Protein AF-A0A7C2L4S7-F1 (afdb_monomer)

Foldseek 3Di:
DPPLVVLQVVLLVLLLVLLLVCQVVVLCPPHCPSSVVVLVVVLVVVLVVCCVPDDPVSCVVCPCSSNVRNPVSSNVNSNVNNVVNNVVD

pLDDT: mean 95.35, std 4.35, range [62.75, 98.56]

Secondary struc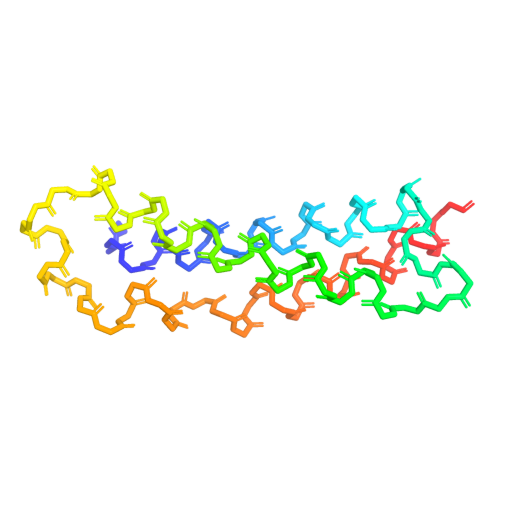ture (DSSP, 8-state):
--HHHHHHHHHHHHHHHHHHHHHHTTTTSS-THHHHHHHHHHHHHHHHHHHHHS-HHHHHHHTTHHHHTTHHHHHHHHHHHHHHHHHH-

Solvent-accessible surface area (backbone atoms only — not comparable to full-atom values): 4621 Å² total; per-residue (Å²): 132,57,73,63,56,53,47,23,52,53,28,31,52,49,10,34,53,49,9,37,49,31,37,78,68,46,29,48,60,98,45,51,64,59,34,52,52,48,53,51,48,52,53,52,50,52,40,53,51,47,65,69,72,47,54,70,68,58,47,62,73,37,52,71,46,62,71,53,51,31,47,66,44,16,55,51,29,19,53,53,28,22,53,55,46,52,75,74,108

Mean predicted aligned error: 2.83 Å

Radius of gyration: 14.12 Å; Cα contacts (8 Å, |Δi|>4): 83; chains: 1; bounding box: 31×24×37 Å

Sequence (89 aa):
MKLEDKLYWARFIGGVMMGSLTALLRLYEPTIFLGITLAIAVYILSAIILRIILPQEQRMMLGRRLYLSGATAYGAMWIISLIIVFNIL

Structure (mmCIF, N/CA/C/O backbone):
data_AF-A0A7C2L4S7-F1
#
_entry.id   AF-A0A7C2L4S7-F1
#
loop_
_atom_site.group_PDB
_atom_site.id
_atom_site.type_symbol
_atom_site.label_atom_id
_atom_site.label_alt_id
_atom_site.label_comp_id
_atom_site.label_asym_id
_atom_site.label_entity_id
_atom_site.label_seq_id
_atom_site.pdbx_PDB_ins_code
_atom_site.Cartn_x
_atom_site.Cartn_y
_atom_site.Cartn_z
_atom_site.occupancy
_atom_site.B_iso_or_equiv
_atom_site.auth_seq_id
_atom_site.auth_comp_id
_atom_site.auth_asym_id
_atom_site.auth_atom_id
_atom_site.pdbx_PDB_model_num
ATOM 1 N N . MET A 1 1 ? -9.255 15.943 12.751 1.00 62.75 1 MET A N 1
ATOM 2 C CA . MET A 1 1 ? -9.415 14.970 11.644 1.00 62.75 1 MET A CA 1
ATOM 3 C C . MET A 1 1 ? -10.115 13.731 12.158 1.00 62.75 1 MET A C 1
ATOM 5 O O . MET A 1 1 ? -9.719 13.242 13.218 1.00 62.75 1 MET A O 1
ATOM 9 N N . LYS A 1 2 ? -11.131 13.239 11.440 1.00 88.12 2 LYS A N 1
ATOM 10 C CA . LYS A 1 2 ? -11.785 11.970 11.779 1.00 88.12 2 LYS A CA 1
ATOM 11 C C . LYS A 1 2 ? -10.771 10.833 11.608 1.00 88.12 2 LYS A C 1
ATOM 13 O O . LYS A 1 2 ? -9.839 10.942 10.813 1.00 88.12 2 LYS A O 1
ATOM 18 N N . LEU A 1 3 ? -10.928 9.752 12.372 1.00 90.94 3 LEU A N 1
ATOM 19 C CA . LEU A 1 3 ? -10.023 8.596 12.312 1.00 90.94 3 LEU A CA 1
ATOM 20 C C . LEU A 1 3 ? -9.933 8.013 10.891 1.00 90.94 3 LEU A C 1
ATOM 22 O O . LEU A 1 3 ? -8.863 7.618 10.441 1.00 90.94 3 LEU A O 1
ATOM 26 N N . GLU A 1 4 ? -11.051 8.025 10.170 1.00 92.19 4 GLU A N 1
ATOM 27 C CA . GLU A 1 4 ? -11.116 7.618 8.771 1.00 92.19 4 GLU A CA 1
ATOM 28 C C . GLU A 1 4 ? -10.290 8.514 7.843 1.00 92.19 4 GLU A C 1
ATOM 30 O O . GLU A 1 4 ? -9.585 7.990 6.988 1.00 92.19 4 GLU A O 1
ATOM 35 N N . ASP A 1 5 ? -10.304 9.837 8.038 1.00 94.19 5 ASP A N 1
ATOM 36 C CA . ASP A 1 5 ? -9.486 10.755 7.234 1.00 94.19 5 ASP A CA 1
ATOM 37 C C . ASP A 1 5 ? -7.999 10.440 7.424 1.00 94.19 5 ASP A C 1
ATOM 39 O O . ASP A 1 5 ? -7.230 10.417 6.466 1.00 94.19 5 ASP A O 1
ATOM 43 N N . LYS A 1 6 ? -7.586 10.142 8.664 1.00 93.56 6 LYS A N 1
ATOM 44 C CA . LYS A 1 6 ? -6.203 9.740 8.956 1.00 93.56 6 LYS A CA 1
ATOM 45 C C . LYS A 1 6 ? -5.837 8.443 8.232 1.00 93.56 6 LYS A C 1
ATOM 47 O O . LYS A 1 6 ? -4.749 8.355 7.671 1.00 93.56 6 LYS A O 1
ATOM 52 N N . LEU A 1 7 ? -6.742 7.461 8.213 1.00 95.19 7 LEU A N 1
ATOM 53 C CA . LEU A 1 7 ? -6.551 6.204 7.485 1.00 95.19 7 LEU A CA 1
ATOM 54 C C . LEU A 1 7 ? -6.447 6.433 5.970 1.00 95.19 7 LEU A C 1
ATOM 56 O O . LEU A 1 7 ? -5.567 5.862 5.325 1.00 95.19 7 LEU A O 1
ATOM 60 N N . TYR A 1 8 ? -7.305 7.294 5.417 1.00 96.69 8 TYR A N 1
ATOM 61 C CA . TYR A 1 8 ? -7.272 7.682 4.011 1.00 96.69 8 TYR A CA 1
ATOM 62 C C . TYR A 1 8 ? -5.923 8.307 3.638 1.00 96.69 8 TYR A C 1
ATOM 64 O O . TYR A 1 8 ? -5.271 7.852 2.699 1.00 96.69 8 TYR A O 1
ATOM 72 N N . TRP A 1 9 ? -5.468 9.303 4.403 1.00 96.81 9 TRP A N 1
ATOM 73 C CA . TRP A 1 9 ? -4.198 9.985 4.147 1.00 96.81 9 TRP A CA 1
ATOM 74 C C . TRP A 1 9 ? -2.985 9.069 4.335 1.00 96.81 9 TRP A C 1
ATOM 76 O O . TRP A 1 9 ? -2.053 9.123 3.534 1.00 96.81 9 TRP A O 1
ATOM 86 N N . ALA A 1 10 ? -3.007 8.174 5.325 1.00 95.88 10 ALA A N 1
ATOM 87 C CA . ALA A 1 10 ? -1.952 7.175 5.496 1.00 95.88 10 ALA A CA 1
ATOM 88 C C . ALA A 1 10 ? -1.841 6.250 4.271 1.00 95.88 10 ALA A C 1
ATOM 90 O O . ALA A 1 10 ? -0.742 5.958 3.805 1.00 95.88 10 ALA A O 1
ATOM 91 N N . ARG A 1 11 ? -2.978 5.830 3.706 1.00 97.56 11 ARG A N 1
ATOM 92 C CA . ARG A 1 11 ? -3.030 5.008 2.489 1.00 97.56 11 ARG A CA 1
ATOM 93 C C . ARG A 1 11 ? -2.617 5.770 1.242 1.00 97.56 11 ARG A C 1
ATOM 95 O O . ARG A 1 11 ? -1.901 5.217 0.418 1.00 97.56 11 ARG A O 1
ATOM 102 N N . PHE A 1 12 ? -3.004 7.034 1.124 1.00 98.31 12 PHE A N 1
ATOM 103 C CA . PHE A 1 12 ? -2.524 7.909 0.059 1.00 98.31 12 PHE A CA 1
ATOM 104 C C . PHE A 1 12 ? -0.987 7.964 0.044 1.00 98.31 12 PHE A C 1
ATOM 106 O O . PHE A 1 12 ? -0.369 7.656 -0.974 1.00 98.31 12 PHE A O 1
ATOM 113 N N . ILE A 1 13 ? -0.372 8.269 1.193 1.00 98.12 13 ILE A N 1
ATOM 114 C CA . ILE A 1 13 ? 1.091 8.331 1.336 1.00 98.12 13 ILE A CA 1
ATOM 115 C C . ILE A 1 13 ? 1.715 6.955 1.080 1.00 98.12 13 ILE A C 1
ATOM 117 O O . ILE A 1 13 ? 2.715 6.853 0.372 1.00 98.12 13 ILE A O 1
ATOM 121 N N . GLY A 1 14 ? 1.099 5.888 1.596 1.00 98.00 14 GLY A N 1
ATOM 122 C CA . GLY A 1 14 ? 1.537 4.518 1.340 1.00 98.00 14 GLY A CA 1
ATOM 123 C C . GLY A 1 14 ? 1.560 4.169 -0.151 1.00 98.00 14 GLY A C 1
ATOM 124 O O . GLY A 1 14 ? 2.492 3.505 -0.599 1.00 98.00 14 GLY A O 1
ATOM 125 N N . GLY A 1 15 ? 0.582 4.650 -0.924 1.00 98.44 15 GLY A N 1
ATOM 126 C CA . GLY A 1 15 ? 0.539 4.480 -2.376 1.00 98.44 15 GLY A CA 1
ATOM 127 C C . GLY A 1 15 ? 1.713 5.179 -3.054 1.00 98.44 15 GLY A C 1
ATOM 128 O O . GLY A 1 15 ? 2.436 4.547 -3.821 1.00 98.44 15 GLY A O 1
ATOM 129 N N . VAL A 1 16 ? 1.969 6.442 -2.696 1.00 98.56 16 VAL A N 1
ATOM 130 C CA . VAL A 1 16 ? 3.126 7.207 -3.197 1.00 98.56 16 VAL A CA 1
ATOM 131 C C . VAL A 1 16 ? 4.434 6.465 -2.916 1.00 98.56 16 VAL A C 1
ATOM 133 O O . VAL A 1 16 ? 5.202 6.194 -3.838 1.00 98.56 16 VAL A O 1
ATOM 136 N N . MET A 1 17 ? 4.666 6.067 -1.662 1.00 98.31 17 MET A N 1
ATOM 137 C CA . MET A 1 17 ? 5.879 5.342 -1.273 1.00 98.31 17 MET A CA 1
ATOM 138 C C . MET A 1 17 ? 6.033 4.031 -2.042 1.00 98.31 17 MET A C 1
ATOM 140 O O . MET A 1 17 ? 7.109 3.754 -2.571 1.00 98.31 17 MET A O 1
ATOM 144 N N . MET A 1 18 ? 4.964 3.237 -2.139 1.00 98.25 18 MET A N 1
ATOM 145 C CA . MET A 1 18 ? 5.008 1.965 -2.854 1.00 98.25 18 MET A CA 1
ATOM 146 C C . MET A 1 18 ? 5.292 2.169 -4.346 1.00 98.25 18 MET A C 1
ATOM 148 O O . MET A 1 18 ? 6.045 1.391 -4.929 1.00 98.25 18 MET A O 1
ATOM 152 N N . GLY A 1 19 ? 4.719 3.201 -4.974 1.00 98.12 19 GLY A N 1
ATOM 153 C CA . GLY A 1 19 ? 4.917 3.472 -6.401 1.00 98.12 19 GLY A CA 1
ATOM 154 C C . GLY A 1 19 ? 6.363 3.856 -6.689 1.00 98.12 19 GLY A C 1
ATOM 155 O O . GLY A 1 19 ? 6.998 3.280 -7.571 1.00 98.12 19 GLY A O 1
ATOM 156 N N . SER A 1 20 ? 6.921 4.729 -5.851 1.00 98.12 20 SER A N 1
ATOM 157 C CA . SER A 1 20 ? 8.332 5.111 -5.911 1.00 98.12 20 SER A CA 1
ATOM 158 C C . SER A 1 20 ? 9.265 3.919 -5.691 1.00 98.12 20 SER A C 1
ATOM 160 O O . SER A 1 20 ? 10.211 3.742 -6.452 1.00 98.12 20 SER A O 1
ATOM 162 N N . LEU A 1 21 ? 8.984 3.056 -4.706 1.00 97.88 21 LEU A N 1
ATOM 163 C CA . LEU A 1 21 ? 9.767 1.835 -4.469 1.00 97.88 21 LEU A CA 1
ATOM 164 C C . LEU A 1 21 ? 9.678 0.858 -5.645 1.00 97.88 21 LEU A C 1
ATOM 166 O O . LEU A 1 21 ? 10.686 0.270 -6.026 1.00 97.88 21 LEU A O 1
ATOM 170 N N . THR A 1 22 ? 8.493 0.714 -6.242 1.00 97.88 22 THR A N 1
ATOM 171 C CA . THR A 1 22 ? 8.281 -0.129 -7.428 1.00 97.88 22 THR A CA 1
ATOM 172 C C . THR A 1 22 ? 9.165 0.334 -8.585 1.00 97.88 22 THR A C 1
ATOM 174 O O . THR A 1 22 ? 9.780 -0.502 -9.246 1.00 97.88 22 THR A O 1
ATOM 177 N N . ALA A 1 23 ? 9.273 1.649 -8.795 1.00 97.44 23 ALA A N 1
ATOM 178 C CA . ALA A 1 23 ? 10.126 2.235 -9.822 1.00 97.44 23 ALA A CA 1
ATOM 179 C C . ALA A 1 23 ? 11.624 2.067 -9.506 1.00 97.44 23 ALA A C 1
ATOM 181 O O . ALA A 1 23 ? 12.370 1.531 -10.324 1.00 97.44 23 ALA A O 1
ATOM 182 N N . LEU A 1 24 ? 12.052 2.474 -8.305 1.00 97.06 24 LEU A N 1
ATOM 183 C CA . LEU A 1 24 ? 13.455 2.457 -7.867 1.00 97.06 24 LEU A CA 1
ATOM 184 C C . LEU A 1 24 ? 14.064 1.052 -7.881 1.00 97.06 24 LEU A C 1
ATOM 186 O O . LEU A 1 24 ? 15.221 0.878 -8.252 1.00 97.06 24 LEU A O 1
ATOM 190 N N . LEU A 1 25 ? 13.278 0.050 -7.486 1.00 96.75 25 LEU A N 1
ATOM 191 C CA . LEU A 1 25 ? 13.696 -1.350 -7.453 1.00 96.75 25 LEU A CA 1
ATOM 192 C C . LEU A 1 25 ? 13.420 -2.087 -8.772 1.00 96.75 25 LEU A C 1
ATOM 194 O O . LEU A 1 25 ? 13.634 -3.294 -8.840 1.00 96.75 25 LEU A O 1
ATOM 198 N N . ARG A 1 26 ? 12.922 -1.383 -9.800 1.00 95.88 26 ARG A N 1
ATOM 199 C CA . ARG A 1 26 ? 12.567 -1.940 -11.116 1.00 95.88 26 ARG A CA 1
ATOM 200 C C . ARG A 1 26 ? 11.648 -3.164 -11.037 1.00 95.88 26 ARG A C 1
ATOM 202 O O . ARG A 1 26 ? 11.753 -4.092 -11.829 1.00 95.88 26 ARG A O 1
ATOM 209 N N . LEU A 1 27 ? 10.683 -3.152 -10.114 1.00 96.06 27 LEU A N 1
ATOM 210 C CA . LEU A 1 27 ? 9.733 -4.263 -9.908 1.00 96.06 27 LEU A CA 1
ATOM 211 C C . LEU A 1 27 ? 8.716 -4.420 -11.054 1.00 96.06 27 LEU A C 1
ATOM 213 O O . LEU A 1 27 ? 7.818 -5.261 -10.980 1.00 96.06 27 LEU A O 1
ATOM 217 N N . TYR A 1 28 ? 8.826 -3.577 -12.081 1.00 91.69 28 TYR A N 1
ATOM 218 C CA . TYR A 1 28 ? 8.084 -3.666 -13.330 1.00 91.69 28 TYR A CA 1
ATOM 219 C C . TYR A 1 28 ? 8.792 -4.521 -14.396 1.00 91.69 28 TYR A C 1
ATOM 221 O O . TYR A 1 28 ? 8.186 -4.807 -15.428 1.00 91.69 28 TYR A O 1
ATOM 229 N N . GLU A 1 29 ? 10.034 -4.955 -14.151 1.00 92.00 29 GLU A N 1
ATOM 230 C CA . GLU A 1 29 ? 10.806 -5.821 -15.045 1.00 92.00 29 GLU A CA 1
ATOM 231 C C . GLU A 1 29 ? 10.871 -7.268 -14.512 1.00 92.00 29 GLU A C 1
ATOM 233 O O . GLU A 1 29 ? 10.990 -7.483 -13.305 1.00 92.00 29 GLU A O 1
ATOM 238 N N . PRO A 1 30 ? 10.796 -8.293 -15.383 1.00 91.56 30 PRO A N 1
ATOM 239 C CA . PRO A 1 30 ? 10.463 -8.210 -16.809 1.00 91.56 30 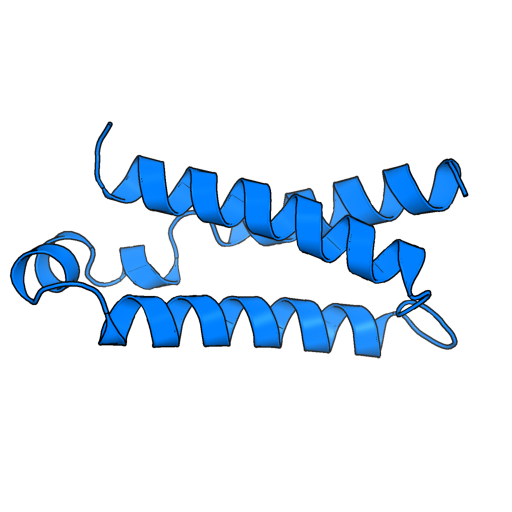PRO A CA 1
ATOM 240 C C . PRO A 1 30 ? 8.972 -7.913 -17.059 1.00 91.56 30 PRO A C 1
ATOM 242 O O . PRO A 1 30 ? 8.584 -7.627 -18.186 1.00 91.56 30 PRO A O 1
ATOM 245 N N . THR A 1 31 ? 8.123 -8.006 -16.027 1.00 93.94 31 THR A N 1
ATOM 246 C CA . THR A 1 31 ? 6.685 -7.713 -16.114 1.00 93.94 31 THR A CA 1
ATOM 247 C C . THR A 1 31 ? 6.198 -6.994 -14.859 1.00 93.94 31 THR A C 1
ATOM 249 O O . THR A 1 31 ? 6.707 -7.221 -13.761 1.00 93.94 31 THR A O 1
ATOM 252 N N . ILE A 1 32 ? 5.133 -6.199 -14.993 1.00 95.50 32 ILE A N 1
ATOM 253 C CA . ILE A 1 32 ? 4.533 -5.439 -13.884 1.00 95.50 32 ILE A CA 1
ATOM 254 C C . ILE A 1 32 ? 3.839 -6.309 -12.821 1.00 95.50 32 ILE A C 1
ATOM 256 O O . ILE A 1 32 ? 3.482 -5.817 -11.750 1.00 95.50 32 ILE A O 1
ATOM 260 N N . PHE A 1 33 ? 3.647 -7.607 -13.077 1.00 96.56 33 PHE A N 1
ATOM 261 C CA . PHE A 1 33 ? 2.898 -8.492 -12.181 1.00 96.56 33 PHE A CA 1
ATOM 262 C C . PHE A 1 33 ? 3.512 -8.599 -10.786 1.00 96.56 33 PHE A C 1
ATOM 264 O O . PHE A 1 33 ? 2.767 -8.651 -9.804 1.00 96.56 33 PHE A O 1
ATOM 271 N N . LEU A 1 34 ? 4.844 -8.582 -10.680 1.00 95.38 34 LEU A N 1
ATOM 272 C CA . LEU A 1 34 ? 5.515 -8.594 -9.382 1.00 95.38 34 LEU A CA 1
ATOM 273 C C . LEU A 1 34 ? 5.207 -7.311 -8.597 1.00 95.38 34 LEU A C 1
ATOM 275 O O . LEU A 1 34 ? 4.776 -7.391 -7.447 1.00 95.38 34 LEU A O 1
ATOM 279 N N . GLY A 1 35 ? 5.341 -6.144 -9.236 1.00 96.81 35 GLY A N 1
ATOM 280 C CA . GLY A 1 35 ? 4.981 -4.851 -8.651 1.00 96.81 35 GLY A CA 1
ATOM 281 C C . GLY A 1 35 ? 3.523 -4.789 -8.178 1.00 96.81 35 GLY A C 1
ATOM 282 O O . GLY A 1 35 ? 3.271 -4.396 -7.040 1.00 96.81 35 GLY A O 1
ATOM 283 N N . ILE A 1 36 ? 2.573 -5.249 -9.004 1.00 97.81 36 ILE A N 1
ATOM 284 C CA . ILE A 1 36 ? 1.142 -5.320 -8.642 1.00 97.81 36 ILE A CA 1
ATOM 285 C C . ILE 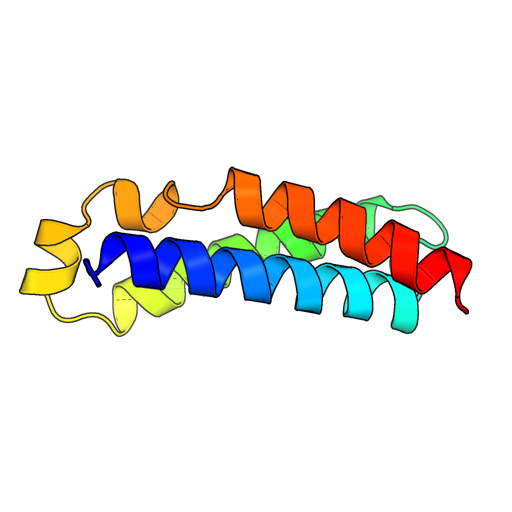A 1 36 ? 0.938 -6.222 -7.423 1.00 97.81 36 ILE A C 1
ATOM 287 O O . ILE A 1 36 ? 0.280 -5.832 -6.458 1.00 97.81 36 ILE A O 1
ATOM 291 N N . THR A 1 37 ? 1.505 -7.429 -7.460 1.00 97.56 37 THR A N 1
ATOM 292 C CA . THR A 1 37 ? 1.334 -8.423 -6.394 1.00 97.56 37 THR A CA 1
ATOM 293 C C . THR A 1 37 ? 1.867 -7.889 -5.069 1.00 97.56 37 THR A C 1
ATOM 295 O O . THR A 1 37 ? 1.193 -7.995 -4.044 1.00 97.56 37 THR A O 1
ATOM 298 N N . LEU A 1 38 ? 3.039 -7.251 -5.089 1.00 97.31 38 LEU A N 1
ATOM 299 C CA . LEU A 1 38 ? 3.628 -6.640 -3.902 1.00 97.31 38 LEU A CA 1
ATOM 300 C C . LEU A 1 38 ? 2.809 -5.449 -3.400 1.00 97.31 38 LEU A C 1
ATOM 302 O O . LEU A 1 38 ? 2.582 -5.357 -2.197 1.00 97.31 38 LEU A O 1
ATOM 306 N N . ALA A 1 39 ? 2.306 -4.579 -4.280 1.00 97.88 39 ALA A N 1
ATOM 307 C CA . ALA A 1 39 ? 1.458 -3.459 -3.870 1.00 97.88 39 ALA A CA 1
ATOM 308 C C . ALA A 1 39 ? 0.170 -3.946 -3.179 1.00 97.88 39 ALA A C 1
ATOM 310 O O . ALA A 1 39 ? -0.210 -3.442 -2.120 1.00 97.88 39 ALA A O 1
ATOM 311 N N . ILE A 1 40 ? -0.468 -4.988 -3.722 1.00 98.19 40 I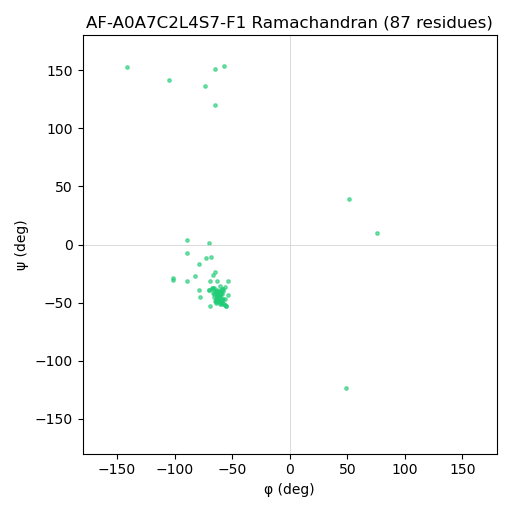LE A N 1
ATOM 312 C CA . ILE A 1 40 ? -1.644 -5.619 -3.107 1.00 98.19 40 ILE A CA 1
ATOM 313 C C . ILE A 1 40 ? -1.277 -6.255 -1.760 1.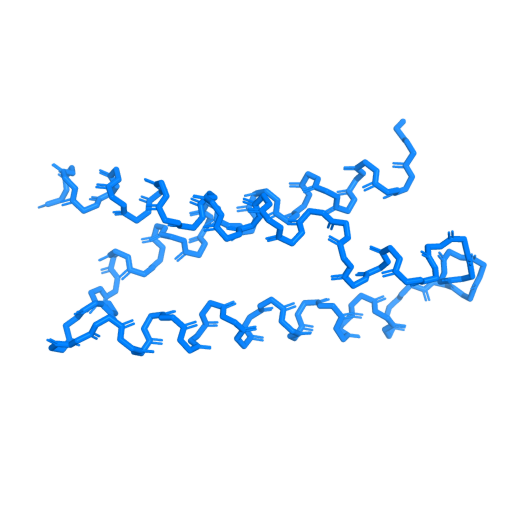00 98.19 40 ILE A C 1
ATOM 315 O O . ILE A 1 40 ? -1.974 -6.034 -0.767 1.00 98.19 40 ILE A O 1
ATOM 319 N N . ALA A 1 41 ? -0.180 -7.014 -1.700 1.00 97.75 41 ALA A N 1
ATOM 320 C CA . ALA A 1 41 ? 0.266 -7.669 -0.475 1.00 97.75 41 ALA A CA 1
ATOM 321 C C . ALA A 1 41 ? 0.568 -6.651 0.634 1.00 97.75 41 ALA A C 1
ATOM 323 O O . ALA A 1 41 ? 0.077 -6.803 1.752 1.00 97.75 41 ALA A O 1
ATOM 324 N N . VAL A 1 42 ? 1.299 -5.578 0.323 1.00 97.69 42 VAL A N 1
ATOM 325 C CA . VAL A 1 42 ? 1.607 -4.490 1.262 1.00 97.69 42 VAL A CA 1
ATOM 326 C C . VAL A 1 42 ? 0.327 -3.826 1.761 1.00 97.69 42 VAL A C 1
ATOM 328 O O . VAL A 1 42 ? 0.179 -3.611 2.965 1.00 97.69 42 VAL A O 1
ATOM 331 N N . TYR A 1 43 ? -0.634 -3.557 0.875 1.00 97.88 43 TYR A N 1
ATOM 332 C CA . TYR A 1 43 ? -1.922 -3.002 1.278 1.00 97.88 43 TYR A CA 1
ATOM 333 C C . TYR A 1 43 ? -2.673 -3.926 2.250 1.00 97.88 43 TYR A C 1
ATOM 335 O O . TYR A 1 43 ? -3.110 -3.478 3.315 1.00 97.88 43 TYR A O 1
ATOM 343 N N . ILE A 1 44 ? -2.790 -5.217 1.923 1.00 97.56 44 ILE A N 1
ATOM 344 C CA . ILE A 1 44 ? -3.470 -6.208 2.769 1.00 97.56 44 ILE A CA 1
ATOM 345 C C . ILE A 1 44 ? -2.773 -6.320 4.128 1.00 97.56 44 ILE A C 1
ATOM 347 O O . ILE A 1 44 ? -3.436 -6.225 5.163 1.00 97.56 44 ILE A O 1
ATOM 351 N N . LEU A 1 45 ? -1.446 -6.459 4.136 1.00 97.12 45 LEU A N 1
ATOM 352 C CA . LEU A 1 45 ? -0.653 -6.532 5.362 1.00 97.12 45 LEU A CA 1
ATOM 353 C C . LEU A 1 45 ? -0.832 -5.272 6.210 1.00 97.12 45 LEU A C 1
ATOM 355 O O . LEU A 1 45 ? -1.049 -5.387 7.414 1.00 97.12 45 LEU A O 1
ATOM 359 N N . SER A 1 46 ? -0.850 -4.084 5.599 1.00 96.00 46 SER A N 1
ATOM 360 C CA . SER A 1 46 ? -1.101 -2.833 6.323 1.00 96.00 46 SER A CA 1
ATOM 361 C C . SER A 1 46 ? -2.467 -2.836 7.023 1.00 96.00 46 SER A C 1
ATOM 363 O O . SER A 1 46 ? -2.571 -2.431 8.180 1.00 96.00 46 SER A O 1
ATOM 365 N N . ALA A 1 47 ? -3.513 -3.356 6.370 1.00 95.31 47 ALA A N 1
ATOM 366 C CA . ALA A 1 47 ? -4.849 -3.446 6.952 1.00 95.31 47 ALA A CA 1
ATOM 367 C C . ALA A 1 47 ? -4.920 -4.483 8.088 1.00 95.31 47 ALA A C 1
ATOM 369 O O . ALA A 1 47 ? -5.570 -4.232 9.106 1.00 95.31 47 ALA A O 1
ATOM 370 N N . ILE A 1 48 ? -4.233 -5.622 7.941 1.00 96.19 48 ILE A N 1
ATOM 371 C CA . ILE A 1 48 ? -4.122 -6.647 8.989 1.00 96.19 48 ILE A CA 1
ATOM 372 C C . ILE A 1 48 ? -3.398 -6.073 10.211 1.00 96.19 48 ILE A C 1
ATOM 374 O O . ILE A 1 48 ? -3.915 -6.174 11.323 1.00 96.19 48 ILE A O 1
ATOM 378 N N . ILE A 1 49 ? -2.251 -5.422 10.006 1.00 95.69 49 ILE A N 1
ATOM 379 C CA . ILE A 1 49 ? -1.472 -4.793 11.078 1.00 95.69 49 ILE A CA 1
ATOM 380 C C . ILE A 1 49 ? -2.329 -3.750 11.799 1.00 95.69 49 ILE A C 1
ATOM 382 O O . ILE A 1 49 ? -2.440 -3.796 13.022 1.00 95.69 49 ILE A O 1
ATOM 386 N N . LEU A 1 50 ? -3.023 -2.874 11.062 1.00 94.50 50 LEU A N 1
ATOM 387 C CA . LEU A 1 50 ? -3.924 -1.882 11.656 1.00 94.50 50 LEU A CA 1
ATOM 388 C C . LEU A 1 50 ? -5.031 -2.529 12.500 1.00 94.50 50 LEU A C 1
ATOM 390 O O . LEU A 1 50 ? -5.335 -2.052 13.591 1.00 94.50 50 LEU A O 1
ATOM 394 N N . ARG A 1 51 ? -5.613 -3.645 12.053 1.00 94.12 51 ARG A N 1
ATOM 395 C CA . ARG A 1 51 ? -6.621 -4.384 12.832 1.00 94.12 51 ARG A CA 1
ATOM 396 C C . ARG A 1 51 ? -6.063 -4.952 14.145 1.00 94.12 51 ARG A C 1
ATOM 398 O O . ARG A 1 51 ? -6.820 -5.100 15.108 1.00 94.12 51 ARG A O 1
ATOM 405 N N . ILE A 1 52 ? -4.784 -5.317 14.176 1.00 95.19 52 ILE A N 1
ATOM 406 C CA . ILE A 1 52 ? -4.131 -5.876 15.365 1.00 95.19 52 ILE A CA 1
ATOM 407 C C . ILE A 1 52 ? -3.789 -4.761 16.357 1.00 95.19 52 ILE A C 1
ATOM 409 O O . ILE A 1 52 ? -4.073 -4.907 17.542 1.00 95.19 52 ILE A O 1
ATOM 413 N N . ILE A 1 53 ? -3.230 -3.647 15.877 1.00 95.25 53 ILE A N 1
ATOM 414 C CA . ILE A 1 53 ? -2.724 -2.573 16.745 1.00 95.25 53 ILE A CA 1
ATOM 415 C C . ILE A 1 53 ? -3.815 -1.610 17.232 1.00 95.25 53 ILE A C 1
ATOM 417 O O . ILE A 1 53 ? -3.654 -0.989 18.280 1.00 95.25 53 ILE A O 1
ATOM 421 N N . LEU A 1 54 ? -4.909 -1.434 16.478 1.00 94.69 54 LEU A N 1
ATOM 422 C CA . LEU A 1 54 ? -5.944 -0.470 16.848 1.00 94.69 54 L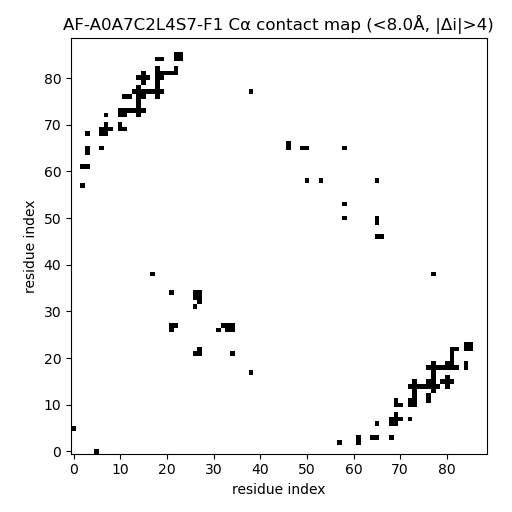EU A CA 1
ATOM 423 C C . LEU A 1 54 ? -6.778 -0.974 18.044 1.00 94.69 54 LEU A C 1
ATOM 425 O O . LEU A 1 54 ? -7.236 -2.123 18.033 1.00 94.69 54 LEU A O 1
ATOM 429 N N . PRO A 1 55 ? -7.077 -0.106 19.032 1.00 94.81 55 PRO A N 1
ATOM 430 C CA . PRO A 1 55 ? -7.980 -0.429 20.134 1.00 94.81 55 PRO A CA 1
ATOM 431 C C . PRO A 1 55 ? -9.371 -0.860 19.655 1.00 94.81 55 PRO A C 1
ATOM 433 O O . PRO A 1 55 ? -9.841 -0.444 18.593 1.00 94.81 55 PRO A O 1
ATOM 436 N N . GLN A 1 56 ? -10.072 -1.669 20.455 1.00 94.50 56 GLN A N 1
ATOM 437 C CA . GLN A 1 56 ? -11.395 -2.202 20.104 1.00 94.50 56 GLN A CA 1
ATOM 438 C C . GLN A 1 56 ? -12.409 -1.117 19.717 1.00 94.50 56 GLN A C 1
ATOM 440 O O . GLN A 1 56 ? -13.083 -1.274 18.701 1.00 94.50 56 GLN A O 1
ATOM 445 N N . GLU A 1 57 ? -12.460 -0.007 20.452 1.00 93.81 57 GLU A N 1
ATOM 446 C CA . GLU A 1 57 ? -13.344 1.126 20.153 1.00 93.81 57 GLU A CA 1
ATOM 447 C C . GLU A 1 57 ? -13.091 1.692 18.749 1.00 93.81 57 GLU A C 1
ATOM 449 O O . GLU A 1 57 ? -14.013 1.842 17.949 1.00 93.81 57 GLU A O 1
ATOM 454 N N . GLN A 1 58 ? -11.822 1.909 18.394 1.00 93.44 58 GLN A N 1
ATOM 455 C CA . GLN A 1 58 ? -11.426 2.429 17.083 1.00 93.44 58 GLN A CA 1
ATOM 456 C C . GLN A 1 58 ? -11.733 1.434 15.956 1.00 93.44 58 GLN A C 1
ATOM 458 O O . GLN A 1 58 ? -12.172 1.828 14.873 1.00 93.44 58 GLN A O 1
ATOM 463 N N . ARG A 1 59 ? -11.561 0.131 16.215 1.00 92.69 59 ARG A N 1
ATOM 464 C CA . ARG A 1 59 ? -11.931 -0.932 15.267 1.00 92.69 59 ARG A CA 1
ATOM 465 C C . ARG A 1 59 ? -13.435 -0.975 15.025 1.00 92.69 59 ARG A C 1
ATOM 467 O O . ARG A 1 59 ? -13.849 -1.124 13.878 1.00 92.69 59 ARG A O 1
ATOM 474 N N . MET A 1 60 ? -14.241 -0.809 16.073 1.00 92.75 60 MET A N 1
ATOM 475 C CA . MET A 1 60 ? -15.698 -0.735 15.961 1.00 92.75 60 MET A CA 1
ATOM 476 C C . MET A 1 60 ? -16.148 0.510 15.195 1.00 92.75 60 MET A C 1
ATOM 478 O O . MET A 1 60 ? -17.009 0.399 14.326 1.00 92.75 60 MET A O 1
ATOM 482 N N . MET A 1 61 ? -15.530 1.666 15.455 1.00 93.00 61 MET A N 1
ATOM 483 C CA . MET A 1 61 ? -15.823 2.905 14.729 1.00 93.00 61 MET A CA 1
ATOM 484 C C . MET A 1 61 ? -15.522 2.790 13.230 1.00 93.00 61 MET A C 1
ATOM 486 O O . MET A 1 61 ? -16.285 3.293 12.407 1.00 93.00 61 MET A O 1
ATOM 490 N N . LEU A 1 62 ? -14.411 2.144 12.861 1.00 92.56 62 LEU A N 1
ATOM 491 C CA . LEU A 1 62 ? -14.026 1.987 11.458 1.00 92.56 62 LEU A CA 1
ATOM 492 C C . LEU A 1 62 ? -14.803 0.865 10.7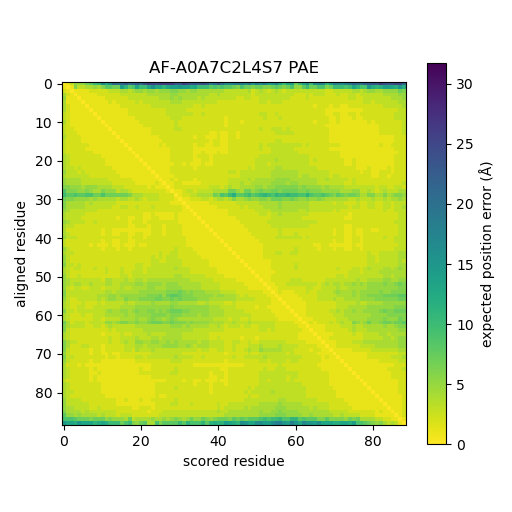58 1.00 92.56 62 LEU A C 1
ATOM 494 O O . LEU A 1 62 ? -15.159 1.010 9.588 1.00 92.56 62 LEU A O 1
ATOM 498 N N . GLY A 1 63 ? -15.062 -0.261 11.424 1.00 93.31 63 GLY A N 1
ATOM 499 C CA . GLY A 1 63 ? -15.764 -1.404 10.836 1.00 93.31 63 GLY A CA 1
ATOM 500 C C . GLY A 1 63 ? -15.183 -1.806 9.471 1.00 93.31 63 GLY A C 1
ATOM 501 O O . GLY A 1 63 ? -13.984 -2.046 9.332 1.00 93.31 63 GLY A O 1
ATOM 502 N N . ARG A 1 64 ? -16.023 -1.830 8.423 1.00 92.44 64 ARG A N 1
ATOM 503 C CA . ARG A 1 64 ? -15.587 -2.112 7.036 1.00 92.44 64 ARG A CA 1
ATOM 504 C C . ARG A 1 64 ? -14.670 -1.033 6.448 1.00 92.44 64 ARG A C 1
ATOM 506 O O . ARG A 1 64 ? -13.851 -1.336 5.580 1.00 92.44 64 ARG A O 1
ATOM 513 N N . ARG A 1 65 ? -14.767 0.213 6.922 1.00 93.56 65 ARG A N 1
ATOM 514 C CA . ARG A 1 65 ? -13.947 1.339 6.442 1.00 93.56 65 ARG A CA 1
ATOM 515 C C . ARG A 1 65 ? -12.470 1.139 6.766 1.00 93.56 65 ARG A C 1
ATOM 517 O O . ARG A 1 65 ? -11.641 1.617 6.001 1.00 93.56 65 ARG A O 1
ATOM 524 N N . LEU A 1 66 ? -12.145 0.336 7.789 1.00 93.88 66 LEU A N 1
ATOM 525 C CA . LEU A 1 66 ? -10.773 -0.100 8.065 1.00 93.88 66 LEU A CA 1
ATOM 526 C C . LEU A 1 66 ? -10.120 -0.756 6.842 1.00 93.88 66 LEU A C 1
ATOM 528 O O . LEU A 1 66 ? -8.917 -0.637 6.670 1.00 93.88 66 LEU A O 1
ATOM 532 N N . TYR A 1 67 ? -10.888 -1.426 5.981 1.00 94.12 67 TYR A N 1
ATOM 533 C CA . TYR A 1 67 ? -10.372 -2.141 4.810 1.00 94.12 67 TYR A CA 1
ATOM 534 C C . TYR A 1 67 ? -10.569 -1.368 3.509 1.00 94.12 67 TYR A C 1
ATOM 536 O O . TYR A 1 67 ? -9.747 -1.489 2.610 1.00 94.12 67 TYR A O 1
ATOM 544 N N . LEU A 1 68 ? -11.606 -0.534 3.418 1.00 94.12 68 LEU A N 1
ATOM 545 C CA . LEU A 1 68 ? -11.997 0.121 2.164 1.00 94.12 68 LEU A CA 1
ATOM 546 C C . LEU A 1 68 ? -11.558 1.587 2.054 1.00 94.12 68 LEU A C 1
ATOM 548 O O . LEU A 1 68 ? -11.297 2.061 0.951 1.00 94.12 68 LEU A O 1
ATOM 552 N N . SER A 1 69 ? -11.469 2.317 3.169 1.00 94.62 69 SER A N 1
ATOM 553 C CA . SER A 1 69 ? -11.220 3.763 3.124 1.00 94.62 69 SER A CA 1
ATOM 554 C C . SER A 1 69 ? -9.836 4.067 2.555 1.00 94.62 69 SER A C 1
ATOM 556 O O . SER A 1 69 ? -8.840 3.607 3.094 1.00 94.62 69 SER A O 1
ATOM 558 N N . GLY A 1 70 ? -9.745 4.798 1.447 1.00 94.69 70 GLY A N 1
ATOM 559 C CA . GLY A 1 70 ? -8.459 5.095 0.806 1.00 94.69 70 GLY A CA 1
ATOM 560 C C . GLY A 1 70 ? -7.832 3.934 0.023 1.00 94.69 70 GLY A C 1
ATOM 561 O O . GLY A 1 70 ? -6.692 4.072 -0.406 1.00 94.69 70 GLY A O 1
ATOM 562 N N . ALA A 1 71 ? -8.546 2.823 -0.214 1.00 96.31 71 ALA A N 1
ATOM 563 C CA . ALA A 1 71 ? -8.072 1.735 -1.083 1.00 96.31 71 ALA A CA 1
ATOM 564 C C . ALA A 1 71 ? -7.785 2.236 -2.507 1.00 96.31 71 ALA A C 1
A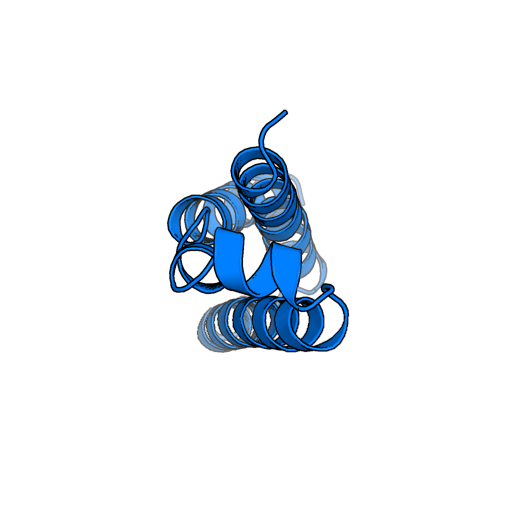TOM 566 O O . ALA A 1 71 ? -6.697 2.051 -3.047 1.00 96.31 71 ALA A O 1
ATOM 567 N N . THR A 1 72 ? -8.757 2.947 -3.085 1.00 96.62 72 THR A N 1
ATOM 568 C CA . THR A 1 72 ? -8.634 3.547 -4.417 1.00 96.62 72 THR A CA 1
ATOM 569 C C . THR A 1 72 ? -7.535 4.602 -4.451 1.00 96.62 72 THR A C 1
ATOM 571 O O . THR A 1 72 ? -6.774 4.651 -5.408 1.00 96.62 72 THR A O 1
ATOM 574 N N . ALA A 1 73 ? -7.412 5.410 -3.392 1.00 97.75 73 ALA A N 1
ATOM 575 C CA . ALA A 1 73 ? -6.360 6.417 -3.289 1.00 97.75 73 ALA A CA 1
ATOM 576 C C . ALA A 1 73 ? -4.967 5.775 -3.258 1.00 97.75 73 ALA A C 1
ATOM 578 O O . ALA A 1 73 ? -4.088 6.214 -3.990 1.00 97.75 73 ALA A O 1
ATOM 579 N N . TYR A 1 74 ? -4.781 4.705 -2.480 1.00 98.56 74 TYR A N 1
ATOM 580 C CA . TYR A 1 74 ? -3.539 3.933 -2.469 1.00 98.56 74 TYR A CA 1
ATOM 581 C C . TYR A 1 74 ? -3.185 3.422 -3.870 1.00 98.56 74 TYR A C 1
ATOM 583 O O . TYR A 1 74 ? -2.087 3.681 -4.353 1.00 98.56 74 TYR A O 1
ATOM 591 N N . GLY A 1 75 ? -4.124 2.748 -4.544 1.00 98.12 75 GLY A N 1
ATOM 592 C CA . GLY A 1 75 ? -3.890 2.191 -5.878 1.00 98.12 75 GLY A CA 1
ATOM 593 C C . GLY A 1 75 ? -3.609 3.262 -6.936 1.00 98.12 75 GLY A C 1
ATOM 594 O O . GLY A 1 75 ? -2.656 3.137 -7.700 1.00 98.12 75 GLY A O 1
ATOM 595 N N . ALA A 1 76 ? -4.392 4.344 -6.951 1.00 98.44 76 ALA A N 1
ATOM 596 C CA . ALA A 1 76 ? -4.193 5.451 -7.882 1.00 98.44 76 ALA A CA 1
ATOM 597 C C . ALA A 1 76 ? -2.837 6.134 -7.659 1.00 98.44 76 ALA A C 1
ATOM 599 O O . ALA A 1 76 ? -2.092 6.345 -8.614 1.00 98.44 76 ALA A O 1
ATOM 600 N N . MET A 1 77 ? -2.482 6.425 -6.404 1.00 98.50 77 MET A N 1
ATOM 601 C CA . MET A 1 77 ? -1.200 7.057 -6.092 1.00 98.50 77 MET A CA 1
ATOM 602 C C . MET A 1 77 ? -0.011 6.136 -6.333 1.00 98.50 77 MET A C 1
ATOM 604 O O . MET A 1 77 ? 1.042 6.623 -6.733 1.00 98.50 77 MET A O 1
ATOM 608 N N . TRP A 1 78 ? -0.174 4.824 -6.152 1.00 98.56 78 TRP A N 1
ATOM 609 C CA . TRP A 1 78 ? 0.833 3.839 -6.537 1.00 98.56 78 TRP A CA 1
ATOM 610 C C . TRP A 1 78 ? 1.149 3.922 -8.035 1.00 98.56 78 TRP A C 1
ATOM 612 O O . TRP A 1 78 ? 2.316 4.066 -8.396 1.00 98.56 78 TRP A O 1
ATOM 622 N N . ILE A 1 79 ? 0.124 3.940 -8.893 1.00 98.06 79 ILE A N 1
ATOM 623 C CA . ILE A 1 79 ? 0.293 4.067 -10.350 1.00 98.06 79 ILE A CA 1
ATOM 624 C C . ILE A 1 79 ? 0.910 5.422 -10.717 1.00 98.06 79 ILE A C 1
ATOM 626 O O . ILE A 1 79 ? 1.896 5.469 -11.449 1.00 98.06 79 ILE A O 1
ATOM 630 N N . ILE A 1 80 ? 0.356 6.521 -10.198 1.00 98.31 80 ILE A N 1
ATOM 631 C CA . ILE A 1 80 ? 0.827 7.879 -10.508 1.00 98.31 80 ILE A CA 1
ATOM 632 C C . ILE A 1 80 ? 2.295 8.042 -10.098 1.00 98.31 80 ILE A C 1
ATOM 634 O O . ILE A 1 80 ? 3.106 8.509 -10.894 1.00 98.31 80 ILE A O 1
ATOM 638 N N . SER A 1 81 ? 2.654 7.624 -8.882 1.00 98.19 81 SER A N 1
ATOM 639 C CA . SER A 1 81 ? 4.022 7.756 -8.378 1.00 98.19 81 SER A CA 1
ATOM 640 C C . SER A 1 81 ? 5.000 6.855 -9.131 1.00 98.19 81 SER A C 1
ATOM 642 O O . SER A 1 81 ? 6.103 7.296 -9.440 1.00 98.19 81 SER A O 1
ATOM 644 N N . LEU A 1 82 ? 4.592 5.631 -9.493 1.00 97.75 82 LEU A N 1
ATOM 645 C CA . LEU A 1 82 ? 5.383 4.753 -10.359 1.00 97.75 82 LEU A CA 1
ATOM 646 C C . LEU A 1 82 ? 5.697 5.437 -11.694 1.00 97.75 82 LEU A C 1
ATOM 648 O O . LEU A 1 82 ? 6.861 5.500 -12.070 1.00 97.75 82 LEU A O 1
ATOM 652 N N . ILE A 1 83 ? 4.685 5.982 -12.378 1.00 97.38 83 ILE A N 1
ATOM 653 C CA . ILE A 1 83 ? 4.865 6.660 -13.670 1.00 97.38 83 ILE A CA 1
ATOM 654 C C . ILE A 1 83 ? 5.792 7.867 -13.519 1.00 97.38 83 ILE A C 1
ATOM 656 O O . ILE A 1 83 ? 6.720 8.019 -14.307 1.00 97.38 83 ILE A O 1
ATOM 660 N N . ILE A 1 84 ? 5.570 8.715 -12.512 1.00 97.94 84 ILE A N 1
ATOM 661 C CA . ILE A 1 84 ? 6.392 9.913 -12.301 1.00 97.94 84 ILE A CA 1
ATOM 662 C C . ILE A 1 84 ? 7.853 9.527 -12.058 1.00 97.94 84 ILE A C 1
ATOM 664 O O . ILE A 1 84 ? 8.735 10.037 -12.741 1.00 97.94 84 ILE A O 1
ATOM 668 N N . VAL A 1 85 ? 8.115 8.614 -11.120 1.00 97.19 85 VAL A N 1
ATOM 669 C CA . VAL A 1 85 ? 9.488 8.230 -10.763 1.00 97.19 85 VAL A CA 1
ATOM 670 C C . VAL A 1 85 ? 10.170 7.484 -11.908 1.00 97.19 85 VAL A C 1
ATOM 672 O O . VAL A 1 85 ? 11.339 7.738 -12.168 1.00 97.19 85 VAL A O 1
ATOM 675 N N . PHE A 1 86 ? 9.439 6.637 -12.637 1.00 94.19 86 PHE A N 1
ATOM 676 C CA . PHE A 1 86 ? 9.940 5.988 -13.848 1.00 94.19 86 PHE A CA 1
ATOM 677 C C . PHE A 1 86 ? 10.374 6.990 -14.924 1.00 94.19 86 PHE A C 1
ATOM 679 O O . PHE A 1 86 ? 11.360 6.747 -15.594 1.00 94.19 86 PHE A O 1
ATOM 686 N N . ASN A 1 87 ? 9.657 8.104 -15.105 1.00 95.25 87 ASN A N 1
ATOM 687 C CA . ASN A 1 87 ? 10.018 9.103 -16.120 1.00 95.25 87 ASN A CA 1
ATOM 688 C C . ASN A 1 87 ? 11.170 10.026 -15.689 1.00 95.25 87 ASN A C 1
ATOM 690 O O . ASN A 1 87 ? 11.730 10.728 -16.527 1.00 95.25 87 ASN A O 1
ATOM 694 N N . ILE A 1 88 ? 11.480 10.085 -14.393 1.00 93.62 88 ILE A N 1
ATOM 695 C CA . ILE A 1 88 ? 12.571 10.912 -13.859 1.00 93.62 88 ILE A CA 1
ATOM 696 C C . ILE A 1 88 ? 13.902 10.142 -13.846 1.00 93.62 88 ILE A C 1
ATOM 698 O O . ILE A 1 88 ? 14.954 10.769 -13.967 1.00 93.62 88 ILE A O 1
ATOM 702 N N . LEU A 1 89 ? 13.855 8.819 -13.659 1.00 82.62 89 LEU A N 1
ATOM 703 C CA . LEU A 1 89 ? 15.017 7.922 -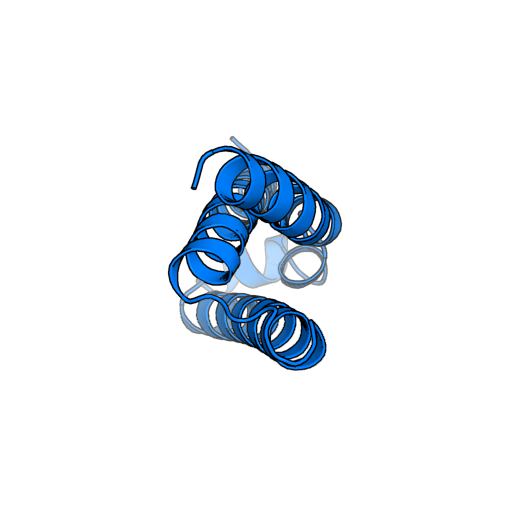13.593 1.00 82.62 89 LEU A CA 1
ATOM 704 C C . LEU A 1 89 ? 15.386 7.353 -14.965 1.00 82.62 89 LEU A C 1
ATOM 706 O O . LEU A 1 89 ? 16.606 7.193 -15.194 1.00 82.62 89 LEU A O 1
#